Protein AF-A0A8H9L8M3-F1 (afdb_monomer_lite)

Secondary structure (DSSP, 8-state):
---TT--TTTTHHHHHHHHHHHHHHH---HHHHHHHTT--HHHHHS--THHHHHHHHHHHHHHHHHH-TTSHHHHHHHHHHHHSTT-----

Foldseek 3Di:
DDDPDDPVVVCLVVLLVQLVVCCVVVVDDSVVSCVVSVHDPVSSPPDPPCCVVCVVVVVQLVVLCVVCVPCPPVNSVVVCCVVPPDPPDDD

pLDDT: mean 75.6, std 15.83, range [35.56, 91.62]

Organism: NCBI:txid1452751

Radius of gyration: 19.59 Å; chains: 1; bounding box: 30×43×50 Å

Structure (mmCIF, N/CA/C/O backbone):
data_AF-A0A8H9L8M3-F1
#
_entry.id   AF-A0A8H9L8M3-F1
#
loop_
_atom_site.group_PDB
_atom_site.id
_atom_site.type_symbol
_atom_site.label_atom_id
_atom_site.label_alt_id
_atom_site.label_comp_id
_atom_site.label_asym_id
_atom_site.label_entity_id
_atom_site.label_seq_id
_atom_site.pdbx_PDB_ins_code
_atom_site.Cartn_x
_atom_site.Cartn_y
_atom_site.Cartn_z
_atom_site.occupancy
_atom_site.B_iso_or_equiv
_atom_site.auth_seq_id
_atom_site.auth_comp_id
_atom_site.auth_asym_id
_atom_site.auth_atom_id
_atom_site.pdbx_PDB_model_num
ATOM 1 N N . MET A 1 1 ? 12.351 26.955 -2.742 1.00 39.19 1 MET A N 1
ATOM 2 C CA . MET A 1 1 ? 13.252 25.919 -2.189 1.00 39.19 1 MET A CA 1
ATOM 3 C C . MET A 1 1 ? 12.423 24.987 -1.319 1.00 39.19 1 MET A C 1
ATOM 5 O O . MET A 1 1 ? 11.880 25.454 -0.331 1.00 39.19 1 MET A O 1
ATOM 9 N N . VAL A 1 2 ? 12.252 23.720 -1.702 1.00 49.66 2 VAL A N 1
ATOM 10 C CA . VAL A 1 2 ? 11.574 22.717 -0.860 1.00 49.66 2 VAL A CA 1
ATOM 11 C C . VAL A 1 2 ? 12.667 21.921 -0.154 1.00 49.66 2 VAL A C 1
ATOM 13 O O . VAL A 1 2 ? 13.448 21.243 -0.814 1.00 49.66 2 VAL A O 1
ATOM 1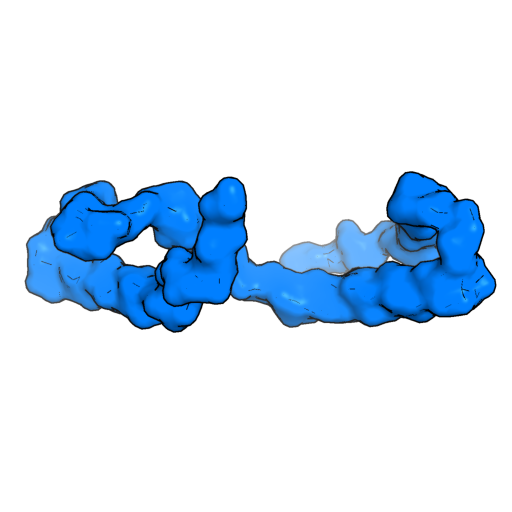6 N N . THR A 1 3 ? 12.777 22.058 1.164 1.00 49.94 3 THR A N 1
ATOM 17 C CA . THR A 1 3 ? 13.748 21.340 1.999 1.00 49.94 3 THR A CA 1
ATOM 18 C C . THR A 1 3 ? 13.347 19.863 2.136 1.00 49.94 3 THR A C 1
ATOM 20 O O . THR A 1 3 ? 12.272 19.568 2.662 1.00 49.94 3 THR A O 1
ATOM 23 N N . PRO A 1 4 ? 14.180 18.896 1.709 1.00 49.25 4 PRO A N 1
ATOM 24 C CA . PRO A 1 4 ? 13.917 17.480 1.923 1.00 49.25 4 PRO A CA 1
ATOM 25 C C . PRO A 1 4 ? 14.458 17.088 3.305 1.00 49.25 4 PRO A C 1
ATOM 27 O O . PRO A 1 4 ? 15.554 16.561 3.426 1.00 49.25 4 PRO A O 1
ATOM 30 N N . GLY A 1 5 ? 13.720 17.411 4.368 1.00 42.88 5 GLY A N 1
ATOM 31 C CA . GLY A 1 5 ? 14.141 17.097 5.746 1.00 42.88 5 GLY A CA 1
ATOM 32 C C . GLY A 1 5 ? 13.017 16.693 6.697 1.00 42.88 5 GLY A C 1
ATOM 33 O O . GLY A 1 5 ? 13.278 16.302 7.828 1.00 42.88 5 GLY A O 1
ATOM 34 N N . THR A 1 6 ? 11.759 16.752 6.261 1.00 47.69 6 THR A N 1
ATOM 35 C CA . THR A 1 6 ? 10.594 16.472 7.117 1.00 47.69 6 THR A CA 1
ATOM 36 C C . THR A 1 6 ? 9.647 15.474 6.459 1.00 47.69 6 THR A C 1
ATOM 38 O O . THR A 1 6 ? 8.426 15.606 6.502 1.00 47.69 6 THR A O 1
ATOM 41 N N . THR A 1 7 ? 10.173 14.421 5.835 1.00 43.56 7 THR A N 1
ATOM 42 C CA . THR A 1 7 ? 9.343 13.271 5.458 1.00 43.56 7 THR A CA 1
ATOM 43 C C . THR A 1 7 ? 8.953 12.507 6.725 1.00 43.56 7 THR A C 1
ATOM 45 O O . THR A 1 7 ? 9.553 11.504 7.098 1.00 43.56 7 THR A O 1
ATOM 48 N N . SER A 1 8 ? 7.873 12.964 7.366 1.00 51.12 8 SER A N 1
ATOM 49 C CA . SER A 1 8 ? 7.152 12.359 8.505 1.00 51.12 8 SER A CA 1
ATOM 50 C C . SER A 1 8 ? 6.595 10.940 8.218 1.00 51.12 8 SER A C 1
ATOM 52 O O . SER A 1 8 ? 5.711 10.439 8.910 1.00 51.12 8 SER A O 1
ATOM 54 N N . GLN A 1 9 ? 7.089 10.264 7.176 1.00 51.06 9 GLN A N 1
ATOM 55 C CA . GLN A 1 9 ? 6.638 8.944 6.737 1.00 51.06 9 GLN A CA 1
ATOM 56 C C . GLN A 1 9 ? 7.246 7.792 7.553 1.00 51.06 9 GLN A C 1
ATOM 58 O O . GLN A 1 9 ? 6.668 6.705 7.548 1.00 51.06 9 GLN A O 1
ATOM 63 N N . ALA A 1 10 ? 8.329 8.021 8.309 1.00 57.16 10 ALA A N 1
ATOM 64 C CA . ALA A 1 10 ? 8.974 6.986 9.126 1.00 57.16 10 ALA A CA 1
ATOM 65 C C . ALA A 1 10 ? 8.100 6.488 10.300 1.00 57.16 10 ALA A C 1
ATOM 67 O O . ALA A 1 10 ? 8.200 5.331 10.693 1.00 57.16 10 ALA A O 1
ATOM 68 N N . HIS A 1 11 ? 7.175 7.310 10.815 1.00 67.38 11 HIS A N 1
ATOM 69 C CA . HIS A 1 11 ? 6.313 6.939 11.951 1.00 67.38 11 HIS A CA 1
ATOM 70 C C . HIS A 1 11 ? 4.952 6.358 11.547 1.00 67.38 11 HIS A C 1
ATOM 72 O O . HIS A 1 11 ? 4.142 6.032 12.410 1.00 67.38 11 HIS A O 1
ATOM 78 N N . THR A 1 12 ? 4.658 6.239 10.250 1.00 73.69 12 THR A N 1
ATOM 79 C CA . THR A 1 12 ? 3.361 5.754 9.748 1.00 73.69 12 THR A CA 1
ATOM 80 C C . THR A 1 12 ? 2.941 4.389 10.322 1.00 73.69 12 THR A C 1
ATOM 82 O O . THR A 1 12 ? 1.787 4.285 10.744 1.00 73.69 12 THR A O 1
ATOM 85 N N . PRO A 1 13 ? 3.806 3.350 10.378 1.00 79.06 13 PRO A N 1
ATOM 86 C CA . PRO A 1 13 ? 3.410 2.062 10.953 1.00 79.06 13 PRO A CA 1
ATOM 87 C C . PRO A 1 13 ? 3.145 2.160 12.461 1.00 79.06 13 PRO A C 1
ATOM 89 O O . PRO A 1 13 ? 2.112 1.683 12.925 1.00 79.06 13 PRO A O 1
ATOM 92 N N . LEU A 1 14 ? 4.003 2.870 13.201 1.00 82.50 14 LEU A N 1
ATOM 93 C CA . LEU A 1 14 ? 3.849 3.078 14.642 1.00 82.50 14 LEU A CA 1
ATOM 94 C C . LEU A 1 14 ? 2.555 3.836 14.966 1.00 82.50 14 LEU A C 1
ATOM 96 O O . LEU A 1 14 ? 1.776 3.419 15.816 1.00 82.50 14 LEU A O 1
ATOM 100 N N . LYS A 1 15 ? 2.258 4.909 14.225 1.00 83.00 15 LYS A N 1
ATOM 101 C CA . LYS A 1 15 ? 1.015 5.675 14.391 1.00 83.00 15 LYS A CA 1
ATOM 102 C C . LYS A 1 15 ? -0.228 4.828 14.108 1.00 83.00 15 LYS A C 1
ATOM 104 O O . LYS A 1 15 ? -1.224 4.990 14.803 1.00 83.00 15 LYS A O 1
ATOM 109 N N . LYS A 1 16 ? -0.188 3.915 13.129 1.00 84.50 16 LYS A N 1
ATOM 110 C CA . LYS A 1 16 ? -1.294 2.973 12.875 1.00 84.50 16 LYS A CA 1
ATOM 111 C C . LYS A 1 16 ? -1.502 2.008 14.043 1.00 84.50 16 LYS A C 1
ATOM 113 O O . LYS A 1 16 ? -2.637 1.818 14.465 1.00 84.50 16 LYS A O 1
ATOM 118 N N . GLN A 1 17 ? -0.422 1.460 14.599 1.00 85.94 17 GLN A N 1
ATOM 119 C CA . GLN A 1 17 ? -0.495 0.607 15.789 1.00 85.94 17 GLN A CA 1
ATOM 120 C C . GLN A 1 17 ? -1.064 1.367 16.992 1.00 85.94 17 GLN A C 1
ATOM 122 O O . GLN A 1 17 ? -1.958 0.867 17.663 1.00 85.94 17 GLN A O 1
ATOM 127 N N . MET A 1 18 ? -0.634 2.611 17.217 1.00 88.06 18 MET A N 1
ATOM 128 C CA . MET A 1 18 ? -1.182 3.454 18.285 1.00 88.06 18 MET A CA 1
ATOM 129 C C . MET A 1 18 ? -2.676 3.747 18.095 1.00 88.06 18 MET A C 1
ATOM 131 O O . MET A 1 18 ? -3.417 3.751 19.072 1.00 88.06 18 MET A O 1
ATOM 135 N N . VAL A 1 19 ? -3.152 3.958 16.859 1.00 87.19 19 VAL A N 1
ATOM 136 C CA . VAL A 1 19 ? -4.596 4.105 16.592 1.00 87.19 19 VAL A CA 1
ATOM 137 C C . VAL A 1 19 ? -5.355 2.836 16.988 1.00 87.19 19 VAL A C 1
ATOM 139 O O . VAL A 1 19 ? -6.419 2.957 17.588 1.00 87.19 19 VAL A O 1
ATOM 142 N N . ALA A 1 20 ? -4.828 1.646 16.679 1.00 86.69 20 ALA A N 1
ATOM 143 C CA . ALA A 1 20 ? -5.438 0.379 17.085 1.00 86.69 20 ALA A CA 1
ATOM 144 C C . ALA A 1 20 ? -5.477 0.243 18.616 1.00 86.69 20 ALA A C 1
ATOM 146 O O . ALA A 1 20 ? -6.553 0.085 19.182 1.00 86.69 20 ALA A O 1
ATOM 147 N N . LEU A 1 21 ? -4.342 0.468 19.288 1.00 89.06 21 LEU A N 1
ATOM 148 C CA . LEU A 1 21 ? -4.257 0.425 20.751 1.00 89.06 21 LEU A CA 1
ATOM 149 C C . LEU A 1 21 ? -5.249 1.380 21.418 1.00 89.06 21 LEU A C 1
ATOM 151 O O . LEU A 1 21 ? -5.929 0.987 22.360 1.00 89.06 21 LEU A O 1
ATOM 155 N N . LEU A 1 22 ? -5.372 2.619 20.930 1.00 89.94 22 LEU A N 1
ATOM 156 C CA . LEU A 1 22 ? -6.312 3.595 21.488 1.00 89.94 22 LEU A CA 1
ATOM 157 C C . LEU A 1 22 ? -7.774 3.175 21.304 1.00 89.94 22 LEU A C 1
ATOM 159 O O . LEU A 1 22 ? -8.592 3.429 22.186 1.00 89.94 22 LEU A O 1
ATOM 163 N N . ARG A 1 23 ? -8.116 2.549 20.171 1.00 88.88 23 ARG A N 1
ATOM 164 C CA . ARG A 1 23 ? -9.472 2.028 19.942 1.00 88.88 23 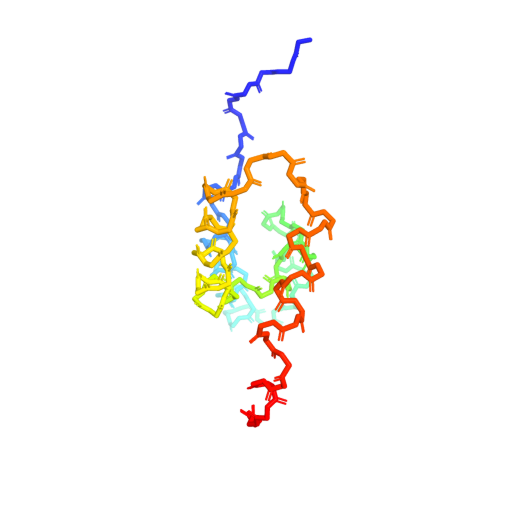ARG A CA 1
ATOM 165 C C . ARG A 1 23 ? -9.814 0.933 20.945 1.00 88.88 23 ARG A C 1
ATOM 167 O O . ARG A 1 23 ? -10.911 0.972 21.493 1.00 88.88 23 ARG A O 1
ATOM 174 N N . ASP A 1 24 ? -8.874 0.029 21.200 1.00 88.75 24 ASP A N 1
ATOM 175 C CA . ASP A 1 24 ? -9.093 -1.138 22.057 1.00 88.75 24 ASP A CA 1
ATOM 176 C C . ASP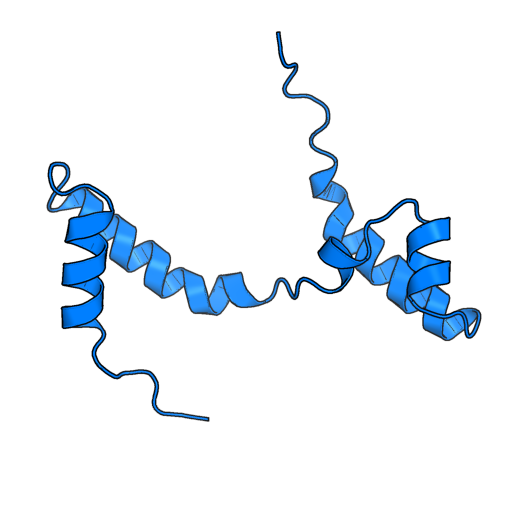 A 1 24 ? -9.104 -0.756 23.544 1.00 88.75 24 ASP A C 1
ATOM 178 O O . ASP A 1 24 ? -9.978 -1.184 24.291 1.00 88.75 24 ASP A O 1
ATOM 182 N N . SER A 1 25 ? -8.181 0.111 23.969 1.00 91.62 25 SER A N 1
ATOM 183 C CA . SER A 1 25 ? -8.040 0.517 25.378 1.00 91.62 25 SER A CA 1
ATOM 184 C C . SER A 1 25 ? -9.066 1.555 25.837 1.00 91.62 25 SER A C 1
ATOM 186 O O . SER A 1 25 ? -9.465 1.539 26.998 1.00 91.62 25 SER A O 1
ATOM 188 N N . PHE A 1 26 ? -9.518 2.449 24.949 1.00 87.62 26 PHE A N 1
ATOM 189 C CA . PHE A 1 26 ? -10.427 3.544 25.318 1.00 87.62 26 PHE A CA 1
ATOM 190 C C . PHE A 1 26 ? -11.810 3.453 24.663 1.00 87.62 26 PHE A C 1
ATOM 192 O O . PHE A 1 26 ? -12.613 4.377 24.805 1.00 87.62 26 PHE A O 1
ATOM 199 N N . THR A 1 27 ? -12.122 2.380 23.923 1.00 88.69 27 THR A N 1
ATOM 200 C CA . THR A 1 27 ? -13.395 2.203 23.181 1.00 88.69 27 THR A CA 1
ATOM 201 C C . THR A 1 27 ? -13.767 3.405 22.299 1.00 88.69 27 THR A C 1
ATOM 203 O O . THR A 1 27 ? -14.934 3.718 22.059 1.00 88.69 27 THR A O 1
ATOM 206 N N . VAL A 1 28 ? -12.761 4.134 21.808 1.00 88.56 28 VAL A N 1
ATOM 207 C CA . VAL A 1 28 ? -12.971 5.322 20.978 1.00 88.56 28 VAL A CA 1
ATOM 208 C C . VAL A 1 28 ? -13.076 4.948 19.506 1.00 88.56 28 VAL A C 1
ATOM 210 O O . VAL A 1 28 ? -12.429 4.025 19.018 1.00 88.56 28 VAL A O 1
ATOM 213 N N . SER A 1 29 ? -13.856 5.722 18.749 1.00 88.25 29 SER A N 1
ATOM 214 C CA . SER A 1 29 ? -13.904 5.550 17.295 1.00 88.25 29 SER A CA 1
ATOM 215 C C . SER A 1 29 ? -12.539 5.823 16.650 1.00 88.25 29 SER A C 1
ATOM 217 O O . SER A 1 29 ? -11.790 6.703 17.080 1.00 88.25 29 SER A O 1
ATOM 219 N N . GLU A 1 30 ? -12.265 5.148 15.530 1.00 85.31 30 GLU A N 1
ATOM 220 C CA . GLU A 1 30 ? -11.065 5.372 14.707 1.00 85.31 30 GLU A CA 1
ATOM 221 C C . GLU A 1 30 ? -10.850 6.856 14.378 1.00 85.31 30 GLU A C 1
ATOM 223 O O . GLU A 1 30 ? -9.730 7.357 14.393 1.00 85.31 30 GLU A O 1
ATOM 228 N N . ARG A 1 31 ? -11.941 7.597 14.136 1.00 86.94 31 ARG A N 1
ATOM 229 C CA . ARG A 1 31 ? -11.887 9.037 13.845 1.00 86.94 31 ARG A CA 1
ATOM 230 C C . ARG A 1 31 ? -11.323 9.834 15.019 1.00 86.94 31 ARG A C 1
ATOM 232 O O . ARG A 1 31 ? -10.531 10.747 14.798 1.00 86.94 31 ARG A O 1
ATOM 239 N N . ARG A 1 32 ? -11.739 9.506 16.245 1.00 87.88 32 ARG A N 1
ATOM 240 C CA . ARG A 1 32 ? -11.270 10.179 17.460 1.00 87.88 32 ARG A CA 1
ATOM 241 C C . ARG A 1 32 ? -9.807 9.820 17.728 1.00 87.88 32 ARG A C 1
ATOM 243 O O . ARG A 1 32 ? -9.013 10.732 17.924 1.00 87.88 32 ARG A O 1
ATOM 250 N N . ALA A 1 33 ? -9.436 8.546 17.605 1.00 87.31 33 ALA A N 1
ATOM 251 C CA . ALA A 1 33 ? -8.049 8.098 17.746 1.00 87.31 33 ALA A CA 1
ATOM 252 C C . ALA A 1 33 ? -7.098 8.764 16.727 1.00 87.31 33 ALA A C 1
ATOM 254 O O . ALA A 1 33 ? -6.062 9.307 17.106 1.00 87.31 33 ALA A O 1
ATOM 255 N N . CYS A 1 34 ? -7.469 8.817 15.440 1.00 87.88 34 CYS A N 1
ATOM 256 C CA . CYS A 1 34 ? -6.672 9.499 14.413 1.00 87.88 34 CYS A CA 1
ATOM 257 C C . CYS A 1 34 ? -6.537 11.010 14.665 1.00 87.88 34 CYS A C 1
ATOM 259 O O . CYS A 1 34 ? -5.466 11.569 14.431 1.00 87.88 34 CYS A O 1
ATOM 261 N N . ARG A 1 35 ? -7.597 11.674 15.151 1.00 88.00 35 ARG A N 1
ATOM 262 C CA . ARG A 1 35 ? -7.567 13.111 15.462 1.00 88.00 35 ARG A CA 1
ATOM 263 C C . ARG A 1 35 ? -6.620 13.419 16.623 1.00 88.00 35 ARG A C 1
ATOM 265 O O . ARG A 1 35 ? -5.844 14.359 16.510 1.00 88.00 35 ARG A O 1
ATOM 272 N N . VAL A 1 36 ? -6.655 12.615 17.687 1.00 88.81 36 VAL A N 1
ATOM 273 C CA . VAL A 1 36 ? -5.758 12.761 18.850 1.00 88.81 36 VAL A CA 1
ATOM 274 C C . VAL A 1 36 ? -4.290 12.601 18.441 1.00 88.81 36 VAL A C 1
ATOM 276 O O . VAL A 1 36 ? -3.442 13.366 18.880 1.00 88.81 36 VAL A O 1
ATOM 279 N N . LEU A 1 37 ? -3.992 11.662 17.539 1.00 85.38 37 LEU A N 1
ATOM 280 C CA . LEU A 1 37 ? -2.630 11.402 17.056 1.00 85.38 37 LEU A CA 1
ATOM 281 C C . LEU A 1 37 ? -2.176 12.323 15.904 1.00 85.38 37 LEU A C 1
ATOM 283 O O . LEU A 1 37 ? -1.085 12.128 15.357 1.00 85.38 37 LEU A O 1
ATOM 287 N N . GLY A 1 38 ? -3.005 13.288 15.485 1.00 84.56 38 GLY A N 1
ATOM 288 C CA . GLY A 1 38 ? -2.703 14.183 14.360 1.00 84.56 38 GLY A CA 1
ATOM 289 C C . GLY A 1 38 ? -2.464 13.438 13.040 1.00 84.56 38 GLY A C 1
ATOM 290 O O . GLY A 1 38 ? -1.646 13.856 12.220 1.00 84.56 38 GLY A O 1
ATOM 291 N N . PHE A 1 39 ? -3.119 12.290 12.847 1.00 82.38 39 PHE A N 1
ATOM 292 C CA . PHE A 1 39 ? -2.899 11.402 11.710 1.00 82.38 39 PHE A CA 1
ATOM 293 C C . PHE A 1 39 ? -4.112 11.379 10.777 1.00 82.38 39 PHE A C 1
ATOM 295 O O . PHE A 1 39 ? -5.262 11.345 11.214 1.00 82.38 39 PHE A O 1
ATOM 302 N N . SER A 1 40 ? -3.873 11.370 9.464 1.00 83.12 40 SER A N 1
ATOM 303 C CA . SER A 1 40 ? -4.971 11.293 8.501 1.00 83.12 40 SER A CA 1
ATOM 304 C C . SER A 1 40 ? -5.596 9.897 8.477 1.00 83.12 40 SER A C 1
ATOM 306 O O . SER A 1 40 ? -4.925 8.892 8.229 1.00 83.12 40 SER A O 1
ATOM 308 N N . ARG A 1 41 ? -6.925 9.847 8.610 1.00 82.50 41 ARG A N 1
ATOM 309 C CA . ARG A 1 41 ? -7.728 8.624 8.462 1.00 82.50 41 ARG A CA 1
ATOM 310 C C . ARG A 1 41 ? -7.539 7.953 7.097 1.00 82.50 41 ARG A C 1
ATOM 312 O O . ARG A 1 41 ? -7.622 6.733 7.004 1.00 82.50 41 ARG A O 1
ATOM 319 N N . THR A 1 42 ? -7.301 8.716 6.025 1.00 83.31 42 THR A N 1
ATOM 320 C CA . THR A 1 42 ? -7.091 8.133 4.685 1.00 83.31 42 THR A CA 1
ATOM 321 C C . THR A 1 42 ? -5.793 7.336 4.624 1.00 83.31 42 THR A C 1
ATOM 323 O O . THR A 1 42 ? -5.760 6.255 4.042 1.00 83.31 42 THR A O 1
ATOM 326 N N . THR A 1 43 ? -4.745 7.820 5.289 1.00 81.81 43 THR A N 1
ATOM 327 C CA . THR A 1 43 ? -3.470 7.110 5.427 1.00 81.81 43 THR A CA 1
ATOM 328 C C . THR A 1 43 ? -3.595 5.912 6.368 1.00 81.81 43 THR A C 1
ATOM 330 O O . THR A 1 43 ? -2.992 4.875 6.098 1.00 81.81 43 THR A O 1
ATOM 333 N N . HIS A 1 44 ? -4.407 6.022 7.427 1.00 80.88 44 HIS A N 1
ATOM 334 C CA . HIS A 1 44 ? -4.722 4.911 8.332 1.00 80.88 44 HIS A CA 1
ATOM 335 C C . HIS A 1 44 ? -5.403 3.751 7.599 1.00 80.88 44 HIS A C 1
ATOM 337 O O . HIS A 1 44 ? -4.866 2.647 7.577 1.00 80.88 44 HIS A O 1
ATOM 343 N N . ARG A 1 45 ? -6.513 4.038 6.906 1.00 83.19 45 ARG A N 1
ATOM 344 C CA . ARG A 1 45 ? -7.285 3.058 6.122 1.00 83.19 45 ARG A CA 1
ATOM 345 C C . ARG A 1 45 ? -6.559 2.526 4.894 1.00 83.19 45 ARG A C 1
ATOM 347 O O . ARG A 1 45 ? -6.964 1.505 4.346 1.00 83.19 45 ARG A O 1
ATOM 354 N N . ARG A 1 46 ? -5.528 3.221 4.406 1.00 80.44 46 ARG A N 1
ATOM 355 C CA . ARG A 1 46 ? -4.704 2.717 3.307 1.00 80.44 46 ARG A CA 1
ATOM 356 C C . ARG A 1 46 ? -3.961 1.483 3.809 1.00 80.44 46 ARG A C 1
ATOM 358 O O . ARG A 1 46 ? -2.932 1.606 4.473 1.00 80.44 46 ARG A O 1
ATOM 365 N N . ASN A 1 47 ? -4.482 0.307 3.483 1.00 62.34 47 ASN A N 1
ATOM 366 C CA . ASN A 1 47 ? -3.812 -0.960 3.725 1.00 62.34 47 ASN A CA 1
ATOM 367 C C . ASN A 1 47 ? -2.463 -0.938 2.989 1.00 62.34 47 ASN A C 1
ATOM 369 O O . ASN A 1 47 ? -2.405 -0.755 1.774 1.00 62.34 47 ASN A O 1
ATOM 373 N N . SER A 1 48 ? -1.372 -1.110 3.740 1.00 60.66 48 SER A N 1
ATOM 374 C CA . SER A 1 48 ? -0.008 -1.215 3.208 1.00 60.66 48 SER A CA 1
ATOM 375 C C . SER A 1 48 ? 0.519 -2.655 2.974 1.00 60.66 48 SER A C 1
ATOM 377 O O . SER A 1 48 ? 1.738 -2.787 2.928 1.00 60.66 48 SER A O 1
ATOM 379 N N . PRO A 1 49 ? -0.287 -3.730 2.788 1.00 56.88 49 PRO A N 1
ATOM 380 C CA . PRO A 1 49 ? 0.246 -5.068 2.520 1.00 56.88 49 PRO A CA 1
ATOM 381 C C . PRO A 1 49 ? 0.512 -5.329 1.028 1.00 56.88 49 PRO A C 1
ATOM 383 O O . PRO A 1 49 ? 0.981 -6.397 0.665 1.00 56.88 49 PRO A O 1
ATOM 386 N N . LYS A 1 50 ? 0.246 -4.365 0.134 1.00 57.22 50 LYS A N 1
ATOM 387 C CA . LYS A 1 50 ? 0.445 -4.562 -1.310 1.00 57.22 50 LYS A CA 1
ATOM 388 C C . LYS A 1 50 ? 1.907 -4.699 -1.735 1.00 57.22 50 LYS A C 1
ATOM 390 O O . LYS A 1 50 ? 2.160 -5.151 -2.837 1.00 57.22 50 LYS A O 1
ATOM 395 N N . ARG A 1 51 ? 2.876 -4.362 -0.875 1.00 60.12 51 ARG A N 1
ATOM 396 C CA . ARG A 1 51 ? 4.296 -4.410 -1.254 1.00 60.12 51 ARG A CA 1
ATOM 397 C C . ARG A 1 51 ? 4.755 -5.794 -1.700 1.00 60.12 51 ARG A C 1
ATOM 399 O O . ARG A 1 51 ? 5.566 -5.848 -2.606 1.00 60.12 51 ARG A O 1
ATOM 406 N N . GLU A 1 52 ? 4.256 -6.865 -1.095 1.00 63.41 52 GLU A N 1
ATOM 407 C CA . GLU A 1 52 ? 4.715 -8.221 -1.417 1.00 63.41 52 GLU A CA 1
ATOM 408 C C . GLU A 1 52 ? 4.086 -8.744 -2.715 1.00 63.41 52 GLU A C 1
ATOM 410 O O . GLU A 1 52 ? 4.799 -9.209 -3.597 1.00 63.41 52 GLU A O 1
ATOM 415 N N . LYS A 1 53 ? 2.774 -8.538 -2.913 1.00 66.44 53 LYS A N 1
ATOM 416 C CA . LYS A 1 53 ? 2.110 -8.855 -4.192 1.00 66.44 53 LYS A CA 1
ATOM 417 C C . LYS A 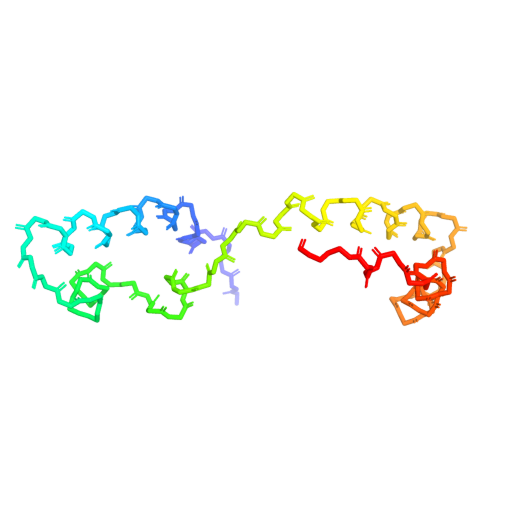1 53 ? 2.643 -7.998 -5.348 1.00 66.44 53 LYS A C 1
ATOM 419 O O . LYS A 1 53 ? 2.841 -8.490 -6.453 1.00 66.44 53 LYS A O 1
ATOM 424 N N . ASP A 1 54 ? 2.941 -6.728 -5.083 1.00 75.81 54 ASP A N 1
ATOM 425 C CA . ASP A 1 54 ? 3.438 -5.799 -6.098 1.00 75.81 54 ASP A CA 1
ATOM 426 C C . ASP A 1 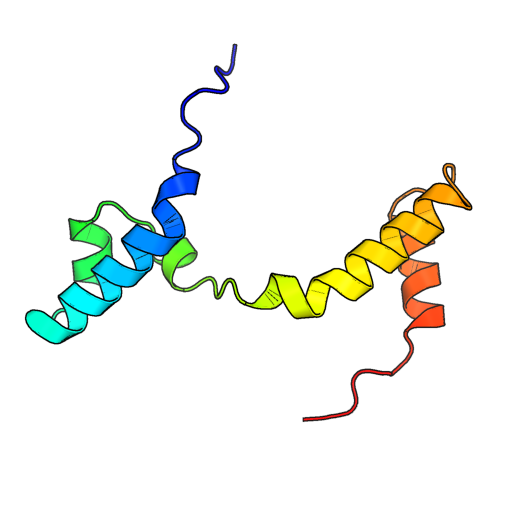54 ? 4.943 -5.988 -6.386 1.00 75.81 54 ASP A C 1
ATOM 428 O O . ASP A 1 54 ? 5.434 -5.469 -7.387 1.00 75.81 54 ASP A O 1
ATOM 432 N N . GLN A 1 55 ? 5.703 -6.707 -5.547 1.00 80.12 55 GLN A N 1
ATOM 433 C CA . GLN A 1 55 ? 7.153 -6.884 -5.728 1.00 80.12 55 GLN A CA 1
ATOM 434 C C . GLN A 1 55 ? 7.487 -7.597 -7.040 1.00 80.12 55 GLN A C 1
ATOM 436 O O . GLN A 1 55 ? 8.330 -7.105 -7.790 1.00 80.12 55 GLN A O 1
ATOM 441 N N . GLN A 1 56 ? 6.784 -8.690 -7.349 1.00 81.69 56 GLN A N 1
ATOM 442 C CA . GLN A 1 56 ? 6.976 -9.443 -8.595 1.00 81.69 56 GLN A CA 1
ATOM 443 C C . GLN A 1 56 ? 6.675 -8.570 -9.823 1.00 81.69 56 GLN A C 1
ATOM 445 O O . GLN A 1 56 ? 7.434 -8.545 -10.794 1.00 81.69 56 GLN A O 1
ATOM 450 N N . LEU A 1 57 ? 5.608 -7.769 -9.749 1.00 83.56 57 LEU A N 1
ATOM 451 C CA . LEU A 1 57 ? 5.232 -6.827 -10.802 1.00 83.56 57 LEU A CA 1
ATOM 452 C C . LEU A 1 57 ? 6.301 -5.743 -11.004 1.00 83.56 57 LEU A C 1
ATOM 454 O O . LEU A 1 57 ? 6.669 -5.420 -12.135 1.00 83.56 57 LEU A O 1
ATOM 458 N N . VAL A 1 58 ? 6.822 -5.184 -9.908 1.00 85.75 58 VAL A N 1
ATOM 459 C CA . VAL A 1 58 ? 7.885 -4.168 -9.933 1.00 85.75 58 VAL A CA 1
ATOM 460 C C . VAL A 1 58 ? 9.177 -4.737 -10.510 1.00 85.75 58 VAL A C 1
ATOM 462 O O . VAL A 1 58 ? 9.861 -4.051 -11.274 1.00 85.75 58 VAL A O 1
ATOM 465 N N . GLU A 1 59 ? 9.522 -5.975 -10.174 1.00 86.81 59 GLU A N 1
ATOM 466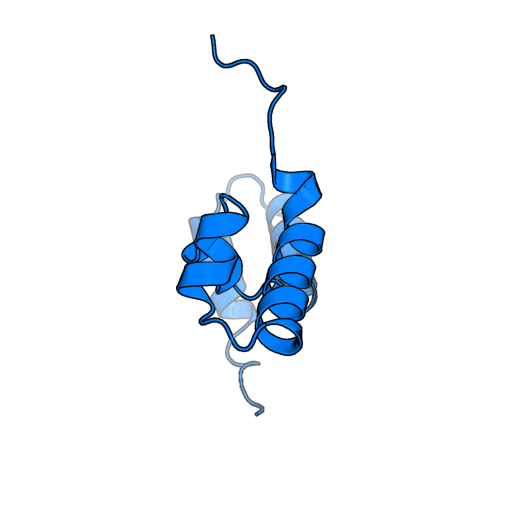 C CA . GLU A 1 59 ? 10.698 -6.643 -10.718 1.00 86.81 59 GLU A CA 1
ATOM 467 C C . GLU A 1 59 ? 10.557 -6.871 -12.224 1.00 86.81 59 GLU A C 1
ATOM 469 O O . GLU A 1 59 ? 11.449 -6.483 -12.985 1.00 86.81 59 GLU A O 1
ATOM 474 N N . ARG A 1 60 ? 9.395 -7.352 -12.684 1.00 87.00 60 ARG A N 1
ATOM 475 C CA . ARG A 1 60 ? 9.127 -7.515 -14.118 1.00 87.00 60 ARG A CA 1
ATOM 476 C C . ARG A 1 60 ? 9.177 -6.187 -14.874 1.00 87.00 60 ARG A C 1
ATOM 478 O O . ARG A 1 60 ? 9.801 -6.101 -15.931 1.00 87.00 60 ARG A O 1
ATOM 485 N N . LEU A 1 61 ? 8.604 -5.125 -14.306 1.00 87.12 61 LEU A N 1
ATOM 486 C CA . LEU A 1 61 ? 8.705 -3.769 -14.854 1.00 87.12 61 LEU A CA 1
ATOM 487 C C . LEU A 1 61 ? 10.162 -3.306 -14.994 1.00 87.12 61 LEU A C 1
ATOM 489 O O . LEU A 1 61 ? 10.512 -2.696 -16.005 1.00 87.12 61 LEU A O 1
ATOM 493 N N . ARG A 1 62 ? 11.019 -3.595 -14.005 1.00 88.06 62 ARG A N 1
ATOM 494 C CA . ARG A 1 62 ? 12.450 -3.247 -14.053 1.00 88.06 62 ARG A CA 1
ATOM 495 C C . ARG A 1 62 ? 13.191 -4.018 -15.138 1.00 88.06 62 ARG A C 1
ATOM 497 O O . ARG A 1 62 ? 14.023 -3.420 -15.816 1.00 88.06 62 ARG A O 1
ATOM 504 N N . VAL A 1 63 ? 12.894 -5.304 -15.309 1.00 89.56 63 VAL A N 1
ATOM 505 C CA . VAL A 1 63 ? 13.474 -6.129 -16.381 1.00 89.56 63 VAL A CA 1
ATOM 506 C C . VAL A 1 63 ? 13.103 -5.550 -17.747 1.00 89.56 63 VAL A C 1
ATOM 508 O O . VAL A 1 63 ? 13.992 -5.203 -18.522 1.00 89.56 63 VAL A O 1
ATOM 511 N N . LEU A 1 64 ? 11.813 -5.304 -17.994 1.00 87.00 64 LEU A N 1
ATOM 512 C CA . LEU A 1 64 ? 11.336 -4.726 -19.257 1.00 87.00 64 LEU A CA 1
ATOM 513 C C . LEU A 1 64 ? 11.916 -3.330 -19.527 1.00 87.00 64 LEU A C 1
ATOM 515 O O . LEU A 1 64 ? 12.252 -2.996 -20.665 1.00 87.00 64 LEU A O 1
ATOM 519 N N . ALA A 1 65 ? 12.068 -2.511 -18.484 1.00 87.44 65 ALA A N 1
ATOM 520 C CA . ALA A 1 65 ? 12.684 -1.194 -18.605 1.00 87.44 65 ALA A CA 1
ATOM 521 C C . ALA A 1 65 ? 14.176 -1.273 -18.972 1.00 87.44 65 ALA A C 1
ATOM 523 O O . ALA A 1 65 ? 14.655 -0.426 -19.728 1.00 87.44 65 ALA A O 1
ATOM 524 N N . ARG A 1 66 ? 14.901 -2.281 -18.467 1.00 87.44 66 ARG A N 1
ATOM 525 C CA . ARG A 1 66 ? 16.313 -2.525 -18.808 1.00 87.44 66 ARG A CA 1
ATOM 526 C C . ARG A 1 66 ? 16.477 -3.056 -20.228 1.00 87.44 66 ARG A C 1
ATOM 528 O O . ARG A 1 66 ? 17.365 -2.597 -20.936 1.00 87.44 66 ARG A O 1
ATOM 535 N N . GLU A 1 67 ? 15.612 -3.970 -20.656 1.00 88.00 67 GLU A N 1
ATOM 536 C CA . GLU A 1 67 ? 15.640 -4.519 -22.016 1.00 88.00 67 GLU A CA 1
ATOM 537 C C . GLU A 1 67 ? 15.269 -3.468 -23.074 1.00 88.00 67 GLU A C 1
ATOM 539 O O . GLU A 1 67 ? 15.800 -3.482 -24.185 1.00 88.00 67 GLU A O 1
ATOM 544 N N . ARG A 1 68 ? 14.339 -2.552 -22.756 1.00 83.56 68 ARG A N 1
ATOM 545 C CA . ARG A 1 68 ? 13.785 -1.583 -23.721 1.00 83.56 68 ARG A CA 1
ATOM 546 C C . ARG A 1 68 ? 13.648 -0.171 -23.128 1.00 83.56 68 ARG A C 1
ATOM 548 O O . ARG A 1 68 ? 12.530 0.322 -22.946 1.00 83.56 68 ARG A O 1
ATOM 555 N N . PRO A 1 69 ? 14.757 0.562 -22.924 1.00 81.06 69 PRO A N 1
ATOM 556 C CA . PRO A 1 69 ? 14.752 1.858 -22.234 1.00 81.06 69 PRO A CA 1
ATOM 557 C C . PRO A 1 69 ? 13.963 2.966 -22.956 1.00 81.06 69 PRO A C 1
ATOM 559 O O . PRO A 1 69 ? 13.471 3.898 -22.327 1.00 81.06 69 PRO A O 1
ATOM 562 N N . ARG A 1 70 ? 13.781 2.869 -24.281 1.00 89.38 70 ARG A N 1
ATOM 563 C CA . ARG A 1 70 ? 13.068 3.876 -25.095 1.00 89.38 70 ARG A CA 1
ATOM 564 C C . ARG A 1 70 ? 11.540 3.758 -25.073 1.00 89.38 70 ARG A C 1
ATOM 566 O O . ARG A 1 70 ? 10.857 4.577 -25.681 1.00 89.38 70 ARG A O 1
ATOM 573 N N . PHE A 1 71 ? 10.986 2.718 -24.453 1.00 82.69 71 PHE A N 1
ATOM 574 C CA . PHE A 1 71 ? 9.564 2.389 -24.600 1.00 82.69 71 PHE A CA 1
ATOM 575 C C . PHE A 1 71 ? 8.648 3.220 -23.692 1.00 82.69 71 PHE A C 1
ATOM 577 O O . PHE A 1 71 ? 7.469 3.392 -24.012 1.00 82.69 71 PHE A O 1
ATOM 584 N N . GLY A 1 72 ? 9.184 3.781 -22.605 1.00 85.12 72 GLY A N 1
ATOM 585 C CA . GLY A 1 72 ? 8.405 4.527 -21.618 1.00 85.12 72 GLY A CA 1
ATOM 586 C C . GLY A 1 72 ? 7.349 3.664 -20.911 1.00 85.12 72 GLY A C 1
ATOM 587 O O . GLY A 1 72 ? 7.086 2.517 -21.278 1.00 85.12 72 GLY A O 1
ATOM 588 N N . TYR A 1 73 ? 6.706 4.219 -19.882 1.00 86.44 73 TYR A N 1
ATOM 589 C CA . TYR A 1 73 ? 5.801 3.445 -19.020 1.00 86.44 73 TYR A CA 1
ATOM 590 C C . TYR A 1 73 ? 4.583 2.875 -19.770 1.00 86.44 73 TYR A C 1
ATOM 592 O O . TYR A 1 73 ? 4.129 1.778 -19.464 1.00 86.44 73 TYR A O 1
ATOM 600 N N . ARG A 1 74 ? 4.066 3.588 -20.781 1.00 84.38 74 ARG A N 1
ATOM 601 C CA . ARG A 1 74 ? 2.833 3.207 -21.487 1.00 84.38 74 ARG A CA 1
ATOM 602 C C . ARG A 1 74 ? 3.006 1.953 -22.345 1.00 84.38 74 ARG A C 1
ATOM 604 O O . ARG A 1 74 ? 2.136 1.090 -22.329 1.00 84.38 74 ARG A O 1
ATOM 611 N N . ARG A 1 75 ? 4.116 1.825 -23.082 1.00 86.62 75 ARG A N 1
ATOM 612 C CA . ARG A 1 75 ? 4.374 0.614 -23.884 1.00 86.62 75 ARG A CA 1
ATOM 613 C C . ARG A 1 75 ? 4.763 -0.565 -23.005 1.00 86.62 75 ARG A C 1
ATOM 615 O O . ARG A 1 75 ? 4.303 -1.668 -23.270 1.00 86.62 75 ARG A O 1
ATOM 622 N N . ILE A 1 76 ? 5.544 -0.323 -21.950 1.00 87.94 76 ILE A N 1
ATOM 623 C CA . ILE A 1 76 ? 5.869 -1.357 -20.961 1.00 87.94 76 ILE A CA 1
ATOM 624 C C . ILE A 1 76 ? 4.583 -1.884 -20.310 1.00 87.94 76 ILE A C 1
ATOM 626 O O . ILE A 1 76 ? 4.423 -3.090 -20.198 1.00 87.94 76 ILE A O 1
ATOM 630 N N . HIS A 1 77 ? 3.626 -1.014 -19.970 1.00 85.38 77 HIS A N 1
ATOM 631 C CA . HIS A 1 77 ? 2.330 -1.422 -19.420 1.00 85.38 77 HIS A CA 1
ATOM 632 C C . HIS A 1 77 ? 1.521 -2.306 -20.384 1.00 85.38 77 HIS A C 1
ATOM 634 O O . HIS A 1 77 ? 0.957 -3.308 -19.960 1.00 85.38 77 HIS A O 1
ATOM 640 N N . LEU A 1 78 ? 1.503 -1.985 -21.683 1.00 87.12 78 LEU A N 1
ATOM 641 C CA . LEU A 1 78 ? 0.843 -2.825 -22.691 1.00 87.12 78 LEU A CA 1
ATOM 642 C C . LEU A 1 78 ? 1.537 -4.180 -22.873 1.00 87.12 78 LEU A C 1
ATOM 644 O O . LEU A 1 78 ? 0.861 -5.184 -23.069 1.00 87.12 78 LEU A O 1
ATOM 648 N N . MET A 1 79 ? 2.871 -4.217 -22.822 1.00 83.38 79 MET A N 1
ATOM 649 C CA . MET A 1 79 ? 3.631 -5.471 -22.874 1.00 83.38 79 MET A CA 1
ATOM 650 C C . MET A 1 79 ? 3.350 -6.328 -21.645 1.00 83.38 79 MET A C 1
ATOM 652 O O . MET A 1 79 ? 3.031 -7.502 -21.783 1.00 83.38 79 MET A O 1
ATOM 656 N N . LEU A 1 80 ? 3.368 -5.714 -20.465 1.00 85.25 80 LEU A N 1
ATOM 657 C CA . LEU A 1 80 ? 3.043 -6.379 -19.214 1.00 85.25 80 LEU A CA 1
ATOM 658 C C . LEU A 1 80 ? 1.611 -6.926 -19.238 1.00 85.25 80 LEU A C 1
ATOM 660 O O . LEU A 1 80 ? 1.402 -8.071 -18.882 1.00 85.25 80 LEU A O 1
ATOM 664 N N . GLY A 1 81 ? 0.638 -6.172 -19.758 1.00 80.75 81 GLY A N 1
ATOM 665 C CA . GLY A 1 81 ? -0.737 -6.657 -19.925 1.00 80.75 81 GLY A CA 1
ATOM 666 C C . GLY A 1 81 ? -0.884 -7.836 -20.898 1.00 80.75 81 GLY A C 1
ATOM 667 O O . GLY A 1 81 ? -1.835 -8.599 -20.777 1.00 80.75 81 GLY A O 1
ATOM 668 N N . ARG A 1 82 ? 0.053 -8.013 -21.842 1.00 79.06 82 ARG A N 1
ATOM 669 C CA . ARG A 1 82 ? 0.098 -9.181 -22.743 1.00 79.06 82 ARG A CA 1
ATOM 670 C C . ARG A 1 82 ? 0.805 -10.379 -22.118 1.00 79.06 82 ARG A C 1
ATOM 672 O O . ARG A 1 82 ? 0.421 -11.504 -22.393 1.00 79.06 82 ARG A O 1
ATOM 679 N N . GLU A 1 83 ? 1.822 -10.134 -21.297 1.00 68.25 83 GLU A N 1
ATOM 680 C CA . GLU A 1 83 ? 2.531 -11.175 -20.544 1.00 68.25 83 GLU A CA 1
ATOM 681 C C . GLU A 1 83 ? 1.711 -11.695 -19.350 1.00 68.25 83 GLU A C 1
ATOM 683 O O . GLU A 1 83 ? 1.901 -12.831 -18.933 1.00 68.25 83 GLU A O 1
ATOM 688 N N . VAL A 1 84 ? 0.804 -10.874 -18.804 1.00 61.47 84 VAL A N 1
ATOM 689 C CA . VAL A 1 84 ? 0.084 -11.129 -17.538 1.00 61.47 84 VAL A CA 1
ATOM 690 C C . VAL A 1 84 ? -1.388 -11.558 -17.737 1.00 61.47 84 VAL A C 1
ATOM 692 O O . VAL A 1 84 ? -2.093 -11.832 -16.769 1.00 61.47 84 VAL A O 1
ATOM 695 N N . ALA A 1 85 ? -1.894 -11.682 -18.968 1.00 47.72 85 ALA A N 1
ATOM 696 C CA . ALA A 1 85 ? -3.272 -12.142 -19.193 1.00 47.72 85 ALA A CA 1
ATOM 697 C C . ALA A 1 85 ? -3.466 -13.648 -18.878 1.00 47.72 85 ALA A C 1
ATOM 699 O O . ALA A 1 85 ? -2.714 -14.466 -19.404 1.00 47.72 85 ALA A O 1
ATOM 700 N N . PRO A 1 86 ? -4.557 -14.055 -18.198 1.00 50.47 86 PRO A N 1
ATOM 701 C CA . PRO A 1 86 ? -4.975 -13.714 -16.841 1.00 50.47 86 PRO A CA 1
ATOM 702 C C . PRO A 1 86 ? -4.356 -14.699 -15.821 1.00 50.47 86 PRO A C 1
ATOM 704 O O . PRO A 1 86 ? -4.757 -15.858 -15.752 1.00 50.47 86 PRO A O 1
ATOM 707 N N . GLN A 1 87 ? -3.409 -14.250 -14.997 1.00 47.91 87 GLN A N 1
ATOM 708 C CA . GLN A 1 87 ? -3.035 -14.979 -13.767 1.00 47.91 87 GLN A CA 1
ATOM 709 C C . GLN A 1 87 ? -3.881 -14.535 -12.555 1.00 47.91 87 GLN A C 1
ATOM 711 O O . GLN A 1 87 ? -3.744 -15.093 -11.475 1.00 47.91 87 GLN A O 1
ATOM 716 N N . ASP A 1 88 ? -4.808 -13.587 -12.750 1.00 45.19 88 ASP A N 1
ATOM 717 C CA . ASP A 1 88 ? -5.851 -13.226 -11.783 1.00 45.19 88 ASP A CA 1
ATOM 718 C C . ASP A 1 88 ? -7.051 -14.190 -11.911 1.00 45.19 88 ASP A C 1
ATOM 720 O O . ASP A 1 88 ? -8.181 -13.804 -12.205 1.00 45.19 88 ASP A O 1
ATOM 724 N N . SER A 1 89 ? -6.789 -15.484 -11.753 1.00 45.00 89 SER A N 1
ATOM 725 C CA . SER A 1 89 ? -7.753 -16.410 -11.153 1.00 45.00 89 SER A CA 1
ATOM 726 C C . SER A 1 89 ? -7.188 -16.789 -9.789 1.00 45.00 89 SER A C 1
ATOM 728 O O . SER A 1 89 ? -5.970 -16.830 -9.651 1.00 45.00 89 SER A O 1
ATOM 730 N N . VAL A 1 90 ? -8.064 -17.116 -8.836 1.00 47.16 90 VAL A N 1
ATOM 731 C CA . VAL A 1 90 ? -7.809 -17.413 -7.409 1.00 47.16 90 VAL A CA 1
ATOM 732 C C . VAL A 1 90 ? -7.987 -16.143 -6.557 1.00 47.16 90 VAL A C 1
ATOM 734 O O . VAL A 1 90 ? -7.205 -15.196 -6.633 1.00 47.16 90 VAL A O 1
ATOM 737 N N . GLU A 1 91 ? -9.192 -15.952 -6.005 1.00 35.56 91 GLU A N 1
ATOM 738 C CA . GLU A 1 91 ? -9.567 -16.385 -4.633 1.00 35.56 91 GLU A CA 1
ATOM 739 C C . GLU A 1 91 ? -8.728 -15.712 -3.535 1.00 35.56 91 GLU A C 1
ATOM 741 O O . GLU A 1 91 ? -7.484 -15.852 -3.516 1.00 35.56 91 GLU A O 1
#

Sequence (91 aa):
MVTPGTTSQAHTPLKKQMVALLRDSFTVSERRACRVLGFSRTTHRRNSPKREKDQQLVERLRVLARERPRFGYRRIHLMLGREVAPQDSVE